Protein AF-A0A951BA60-F1 (afdb_monomer)

Structure (mmCIF, N/CA/C/O backbone):
data_AF-A0A951BA60-F1
#
_entry.id   AF-A0A951BA60-F1
#
loop_
_atom_site.group_PDB
_atom_site.id
_atom_site.type_symbol
_atom_site.label_atom_id
_atom_site.label_alt_id
_atom_site.label_comp_id
_atom_site.label_asym_id
_atom_site.label_entity_id
_atom_site.label_seq_id
_atom_site.pdbx_PDB_ins_code
_atom_site.Cartn_x
_atom_site.Cartn_y
_atom_site.Cartn_z
_atom_site.occupancy
_atom_site.B_iso_or_equiv
_atom_site.auth_seq_id
_atom_site.auth_comp_id
_atom_site.auth_asym_id
_atom_site.auth_atom_id
_atom_site.pdbx_PDB_model_num
ATOM 1 N N . MET A 1 1 ? 31.023 6.747 0.424 1.00 40.28 1 MET A N 1
ATOM 2 C CA . MET A 1 1 ? 30.638 5.468 -0.202 1.00 40.28 1 MET A CA 1
ATOM 3 C C . MET A 1 1 ? 29.187 5.625 -0.594 1.00 40.28 1 MET A C 1
ATOM 5 O O . MET A 1 1 ? 28.328 5.587 0.272 1.00 40.28 1 MET A O 1
ATOM 9 N N . GLU A 1 2 ? 28.955 5.980 -1.852 1.00 43.44 2 GLU A N 1
ATOM 10 C CA . GLU A 1 2 ? 27.623 6.153 -2.428 1.00 43.44 2 GLU A CA 1
ATOM 11 C C . GLU A 1 2 ? 27.232 4.785 -2.997 1.00 43.44 2 GLU A C 1
ATOM 13 O O . GLU A 1 2 ? 27.863 4.315 -3.943 1.00 43.44 2 GLU A O 1
ATOM 18 N N . SER A 1 3 ? 26.307 4.080 -2.340 1.00 42.34 3 SER A N 1
ATOM 19 C CA . SER A 1 3 ? 25.773 2.828 -2.882 1.00 42.34 3 SER A CA 1
ATOM 20 C C . SER A 1 3 ? 24.843 3.177 -4.032 1.00 42.34 3 SER A C 1
ATOM 22 O O . SER A 1 3 ? 23.724 3.635 -3.814 1.00 42.34 3 SER A O 1
ATOM 24 N N . ALA A 1 4 ? 25.325 2.969 -5.252 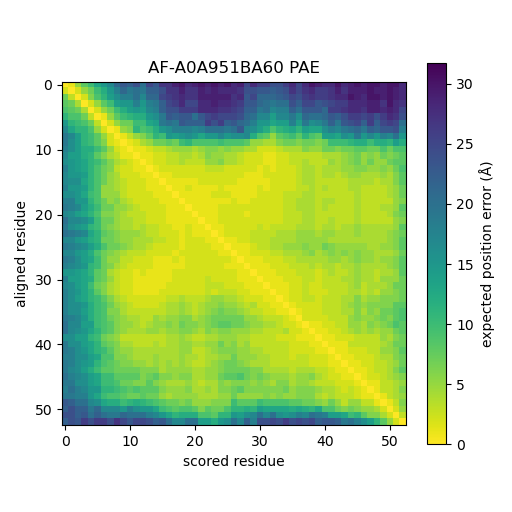1.00 48.16 4 ALA A N 1
ATOM 25 C CA . ALA A 1 4 ? 24.480 2.894 -6.425 1.00 48.16 4 ALA A CA 1
ATOM 26 C C . ALA A 1 4 ? 23.582 1.659 -6.276 1.00 48.16 4 ALA A C 1
ATOM 28 O O . ALA A 1 4 ? 24.069 0.529 -6.259 1.00 48.16 4 ALA A O 1
ATOM 29 N N . THR A 1 5 ? 22.278 1.870 -6.123 1.00 50.72 5 THR A N 1
ATOM 30 C CA . THR A 1 5 ? 21.290 0.797 -6.226 1.00 50.72 5 THR A CA 1
ATOM 31 C C . THR A 1 5 ? 21.287 0.326 -7.678 1.00 50.72 5 THR A C 1
ATOM 33 O O . THR A 1 5 ? 20.661 0.945 -8.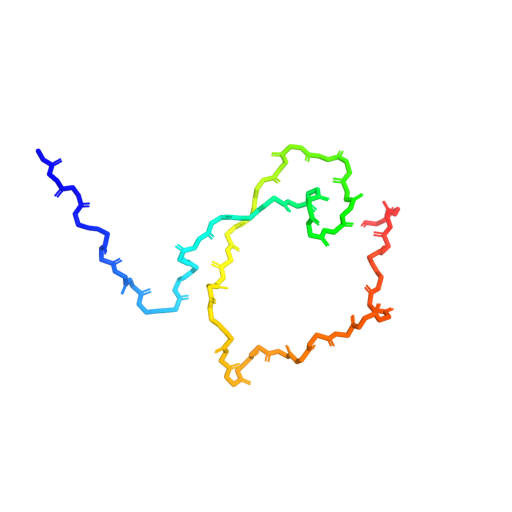538 1.00 50.72 5 THR A O 1
ATOM 36 N N . GLU A 1 6 ? 22.038 -0.733 -7.981 1.00 55.56 6 GLU A N 1
ATOM 37 C CA . GLU A 1 6 ? 21.840 -1.497 -9.211 1.00 55.56 6 GLU A CA 1
ATOM 38 C C . GLU A 1 6 ? 20.376 -1.946 -9.234 1.00 55.56 6 GLU A C 1
ATOM 40 O O . GLU A 1 6 ? 19.934 -2.740 -8.404 1.00 55.56 6 GLU A O 1
ATOM 45 N N . THR A 1 7 ? 19.597 -1.389 -10.159 1.00 60.62 7 THR A N 1
ATOM 46 C CA . THR A 1 7 ? 18.238 -1.844 -10.447 1.00 60.62 7 THR A CA 1
ATOM 47 C C . THR A 1 7 ? 18.363 -3.201 -11.128 1.00 60.62 7 THR A C 1
ATOM 49 O O . THR A 1 7 ? 18.466 -3.306 -12.349 1.00 60.62 7 THR A O 1
ATOM 52 N N . VAL A 1 8 ? 18.426 -4.262 -10.324 1.00 67.00 8 VAL A N 1
ATOM 53 C CA . VAL A 1 8 ? 18.323 -5.632 -10.825 1.00 67.00 8 VAL A CA 1
ATOM 54 C C . VAL A 1 8 ? 16.933 -5.768 -11.439 1.00 67.00 8 VAL A C 1
ATOM 56 O O . VAL A 1 8 ? 15.923 -5.634 -10.749 1.00 67.00 8 VAL A O 1
ATOM 59 N N . ALA A 1 9 ? 16.880 -5.972 -12.755 1.00 72.44 9 ALA A N 1
ATOM 60 C CA . ALA A 1 9 ? 15.623 -6.119 -13.474 1.00 72.44 9 ALA A CA 1
ATOM 61 C C . ALA A 1 9 ? 14.795 -7.261 -12.856 1.00 72.44 9 ALA A C 1
ATOM 63 O O . ALA A 1 9 ? 15.291 -8.377 -12.716 1.00 72.44 9 ALA A O 1
ATOM 64 N N . GLY A 1 10 ? 13.548 -6.965 -12.480 1.00 78.00 10 GLY A N 1
ATOM 65 C CA . GLY A 1 10 ? 12.623 -7.933 -11.882 1.00 78.00 10 GLY A CA 1
ATOM 66 C C . GLY A 1 10 ? 12.590 -7.965 -10.351 1.00 78.00 10 GLY A C 1
ATOM 67 O O . GLY A 1 10 ? 11.920 -8.832 -9.802 1.00 78.00 10 GLY A O 1
ATOM 68 N N . LEU A 1 11 ? 13.280 -7.053 -9.654 1.00 89.38 11 LEU A N 1
A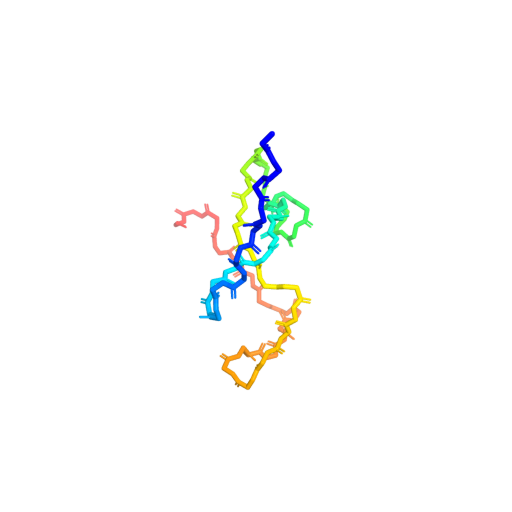TOM 69 C CA . LEU A 1 11 ? 13.057 -6.822 -8.222 1.00 89.38 11 LEU A CA 1
ATOM 70 C C . LEU A 1 11 ? 12.167 -5.588 -7.991 1.00 89.38 11 LEU A C 1
ATOM 72 O O . LEU A 1 11 ? 12.231 -4.648 -8.788 1.00 89.38 11 LEU A O 1
ATOM 76 N N . PRO A 1 12 ? 11.363 -5.572 -6.911 1.00 91.25 12 PRO A N 1
ATOM 77 C CA . PRO A 1 12 ? 10.617 -4.389 -6.491 1.00 91.25 12 PRO A CA 1
ATOM 78 C C . PRO A 1 12 ? 11.529 -3.176 -6.271 1.00 91.25 12 PRO A C 1
ATOM 80 O O . PRO A 1 12 ? 12.641 -3.316 -5.758 1.00 91.25 12 PRO A O 1
ATOM 83 N N . ASP A 1 13 ? 11.051 -1.990 -6.645 1.00 93.56 13 ASP A N 1
ATOM 84 C CA . ASP A 1 13 ? 11.827 -0.742 -6.630 1.00 93.56 13 ASP A CA 1
ATOM 85 C C . ASP A 1 13 ? 11.357 0.281 -5.581 1.00 93.56 13 ASP A C 1
ATOM 87 O O . ASP A 1 13 ? 12.014 1.305 -5.380 1.00 93.56 13 ASP A O 1
ATOM 91 N N . MET A 1 14 ? 10.257 -0.001 -4.876 1.00 93.88 14 MET A N 1
ATOM 92 C CA . MET A 1 14 ? 9.753 0.837 -3.786 1.00 93.88 14 MET A CA 1
ATOM 93 C C . MET A 1 14 ? 9.164 0.011 -2.639 1.00 93.88 14 MET A C 1
ATOM 95 O O . MET A 1 14 ? 8.842 -1.158 -2.815 1.00 93.88 14 MET A O 1
ATOM 99 N N . ASP A 1 15 ? 8.967 0.640 -1.482 1.00 95.75 15 ASP A N 1
ATOM 100 C CA . ASP A 1 15 ? 8.204 0.091 -0.358 1.00 95.75 15 ASP A CA 1
ATOM 101 C C . ASP A 1 15 ? 6.902 0.877 -0.171 1.00 95.75 15 ASP A C 1
ATOM 103 O O . ASP A 1 15 ? 6.877 2.104 -0.312 1.00 95.75 15 ASP A O 1
ATOM 107 N N . VAL A 1 16 ? 5.819 0.176 0.168 1.00 95.50 16 VAL A N 1
ATOM 108 C CA . VAL A 1 16 ? 4.489 0.765 0.378 1.00 95.50 16 VAL A CA 1
ATOM 109 C C . VAL A 1 16 ? 3.865 0.346 1.702 1.00 95.50 16 VAL A C 1
ATOM 111 O O . VAL A 1 16 ? 4.064 -0.769 2.187 1.00 95.50 16 VAL A O 1
ATOM 114 N N . SER A 1 17 ? 3.040 1.230 2.270 1.00 96.75 17 SER A N 1
ATOM 115 C CA . SER A 1 17 ? 2.313 0.942 3.504 1.00 96.75 17 SER A CA 1
ATOM 116 C C . SER A 1 17 ? 1.104 0.054 3.247 1.00 96.75 17 SER A C 1
ATOM 118 O O . SER A 1 17 ? 0.164 0.425 2.539 1.00 96.75 17 SER A O 1
ATOM 120 N N . VAL A 1 18 ? 1.079 -1.085 3.936 1.00 93.44 18 VAL A N 1
ATOM 121 C CA . VAL A 1 18 ? -0.038 -2.036 3.893 1.00 93.44 18 VAL A CA 1
ATOM 122 C C . VAL A 1 18 ? -1.317 -1.394 4.439 1.00 93.44 18 VAL A C 1
ATOM 124 O O . VAL A 1 18 ? -2.394 -1.585 3.876 1.00 93.44 18 VAL A O 1
ATOM 127 N N . ARG A 1 19 ? -1.204 -0.560 5.481 1.00 93.88 19 ARG A N 1
ATOM 128 C CA . ARG A 1 19 ? -2.334 0.197 6.039 1.00 93.88 19 ARG A CA 1
ATOM 129 C C . ARG A 1 19 ? -2.960 1.141 5.020 1.00 93.88 19 ARG A C 1
ATOM 131 O O . ARG A 1 19 ? -4.180 1.237 4.963 1.00 93.88 19 ARG A O 1
ATOM 138 N N . GLN A 1 20 ? -2.149 1.831 4.222 1.00 91.75 20 GLN A N 1
ATOM 139 C CA . GLN A 1 20 ? -2.650 2.810 3.254 1.00 91.75 20 GLN A CA 1
ATOM 140 C C . GLN A 1 20 ? -3.320 2.151 2.047 1.00 91.75 20 GLN A C 1
ATOM 142 O O . GLN A 1 20 ? -4.331 2.661 1.576 1.00 91.75 20 GLN A O 1
ATOM 147 N N . LEU A 1 21 ? -2.77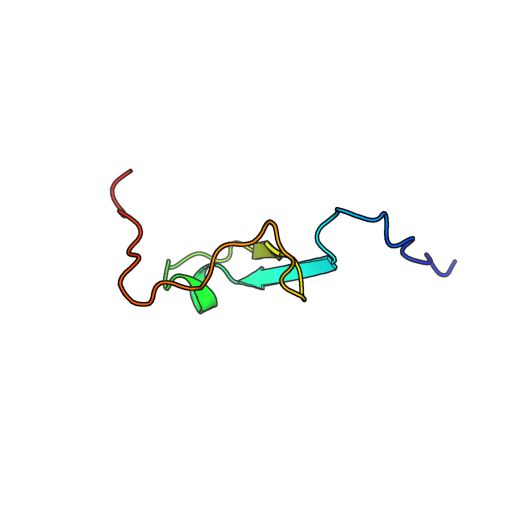2 1.035 1.558 1.00 90.06 21 LEU A N 1
ATOM 148 C CA . LEU A 1 21 ? -3.280 0.375 0.353 1.00 90.06 21 LEU A CA 1
ATOM 149 C C . LEU A 1 21 ? -4.434 -0.587 0.637 1.00 90.06 21 LEU A C 1
ATOM 151 O O . LEU A 1 21 ? -5.412 -0.605 -0.100 1.00 90.06 21 LEU A O 1
ATOM 155 N N . PHE A 1 22 ? -4.332 -1.368 1.713 1.00 86.06 22 PHE A N 1
ATOM 156 C CA . PHE A 1 22 ? -5.282 -2.441 2.020 1.00 86.06 22 PHE A CA 1
ATOM 157 C C . PHE A 1 22 ? -6.175 -2.131 3.229 1.00 86.06 22 PHE A C 1
ATOM 159 O O . PHE A 1 22 ? -7.040 -2.928 3.590 1.00 86.06 22 PHE A O 1
ATOM 166 N N . GLY A 1 23 ? -5.970 -0.992 3.902 1.00 88.50 23 GLY A N 1
ATOM 167 C CA . GLY A 1 23 ? -6.763 -0.600 5.073 1.00 88.50 23 GLY A CA 1
ATOM 168 C C . GLY A 1 23 ? -6.565 -1.504 6.297 1.00 88.50 23 GLY A C 1
ATOM 169 O O . GLY A 1 23 ? -7.395 -1.494 7.210 1.00 88.50 23 GLY A O 1
ATOM 170 N N . ILE A 1 24 ? -5.513 -2.327 6.313 1.00 88.12 24 ILE A N 1
ATOM 171 C CA . ILE A 1 24 ? -5.186 -3.239 7.416 1.00 88.12 24 ILE A CA 1
ATOM 172 C C . ILE A 1 24 ? -4.411 -2.455 8.472 1.00 88.12 24 ILE A C 1
ATOM 174 O O . ILE A 1 24 ? -3.393 -1.841 8.163 1.00 88.12 24 ILE A O 1
ATOM 178 N N . ASP A 1 25 ? -4.878 -2.463 9.720 1.00 91.06 25 ASP A N 1
ATOM 179 C CA . ASP A 1 25 ? -4.241 -1.693 10.787 1.00 91.06 25 ASP A CA 1
ATOM 180 C C . ASP A 1 25 ? -2.936 -2.350 11.262 1.00 91.06 25 ASP A C 1
ATOM 182 O O . ASP A 1 25 ? -2.902 -3.124 12.215 1.00 91.06 25 ASP A O 1
ATOM 186 N N . THR A 1 26 ? -1.854 -2.069 10.541 1.00 90.88 26 THR A N 1
ATOM 187 C CA . THR A 1 26 ? -0.503 -2.556 10.816 1.00 90.88 26 THR A CA 1
ATOM 188 C C . THR A 1 26 ? 0.527 -1.517 10.385 1.00 90.88 26 THR A C 1
ATOM 190 O O . THR A 1 26 ? 0.294 -0.739 9.459 1.00 90.88 26 THR A O 1
ATOM 193 N N . ASP A 1 27 ? 1.695 -1.519 11.022 1.00 95.31 27 ASP A N 1
ATOM 194 C CA . ASP A 1 27 ? 2.824 -0.668 10.626 1.00 95.31 27 ASP A CA 1
ATOM 195 C C . ASP A 1 27 ? 3.704 -1.324 9.540 1.00 95.31 27 ASP A C 1
ATOM 197 O O . ASP A 1 27 ? 4.743 -0.787 9.156 1.00 95.31 27 ASP A O 1
ATOM 201 N N . MET A 1 28 ? 3.279 -2.478 9.014 1.00 95.19 28 MET A N 1
ATOM 202 C CA . MET A 1 28 ? 3.988 -3.225 7.975 1.00 95.19 28 MET A CA 1
ATOM 203 C C . MET A 1 28 ? 4.145 -2.426 6.671 1.00 95.19 28 MET A C 1
ATOM 205 O O . MET A 1 28 ? 3.208 -1.781 6.185 1.00 95.19 28 MET A O 1
ATOM 209 N N . GLN A 1 29 ? 5.340 -2.530 6.087 1.00 96.94 29 GLN A N 1
ATOM 210 C CA . GLN A 1 29 ? 5.650 -2.111 4.721 1.00 96.94 29 GLN A CA 1
ATOM 211 C C . GLN A 1 29 ? 5.873 -3.349 3.849 1.00 96.94 29 GLN A C 1
ATOM 213 O O . GLN A 1 29 ? 6.302 -4.389 4.354 1.00 96.94 29 GLN A O 1
ATOM 218 N N . SER A 1 30 ? 5.578 -3.239 2.557 1.00 94.81 30 SER A N 1
ATOM 219 C CA . SER A 1 30 ? 5.797 -4.309 1.586 1.00 94.81 30 SER A CA 1
ATOM 220 C C . SER A 1 30 ? 6.515 -3.771 0.345 1.00 94.81 30 SER A C 1
ATOM 222 O O . SER A 1 30 ? 6.129 -2.701 -0.131 1.00 94.81 30 SER A O 1
ATOM 224 N N . PRO A 1 31 ? 7.507 -4.497 -0.203 1.00 95.19 31 PRO A N 1
ATOM 225 C CA . PRO A 1 31 ? 8.124 -4.137 -1.470 1.00 95.19 31 PRO A CA 1
ATOM 226 C C . PRO A 1 31 ? 7.109 -4.200 -2.618 1.00 95.19 31 PRO A C 1
ATOM 228 O O . PRO A 1 31 ? 6.353 -5.164 -2.741 1.00 95.19 31 PRO A O 1
ATOM 231 N N . ALA A 1 32 ? 7.121 -3.197 -3.486 1.00 92.88 32 ALA A N 1
ATOM 232 C CA . ALA A 1 32 ? 6.235 -3.061 -4.632 1.00 92.88 32 ALA A CA 1
ATOM 233 C C . ALA A 1 32 ? 6.977 -2.531 -5.868 1.00 92.88 32 ALA A C 1
ATOM 235 O O . ALA A 1 32 ? 8.054 -1.938 -5.779 1.00 92.88 32 ALA A O 1
ATOM 236 N N . TYR A 1 33 ? 6.371 -2.741 -7.033 1.00 91.19 33 TYR A N 1
ATOM 237 C CA . TYR A 1 33 ? 6.834 -2.184 -8.301 1.00 91.19 33 TYR A CA 1
ATOM 238 C C . TYR A 1 33 ? 6.153 -0.838 -8.556 1.00 91.19 33 TYR A C 1
ATOM 240 O O . TYR A 1 33 ? 4.931 -0.737 -8.443 1.00 91.19 33 TYR A O 1
ATOM 248 N N . SER A 1 34 ? 6.912 0.193 -8.932 1.00 90.25 34 SER A N 1
ATOM 249 C CA . SER A 1 34 ? 6.347 1.524 -9.237 1.00 90.25 34 SER A CA 1
ATOM 250 C C . SER A 1 34 ? 5.599 1.589 -10.571 1.00 90.25 34 SER A C 1
ATOM 252 O O . SER A 1 34 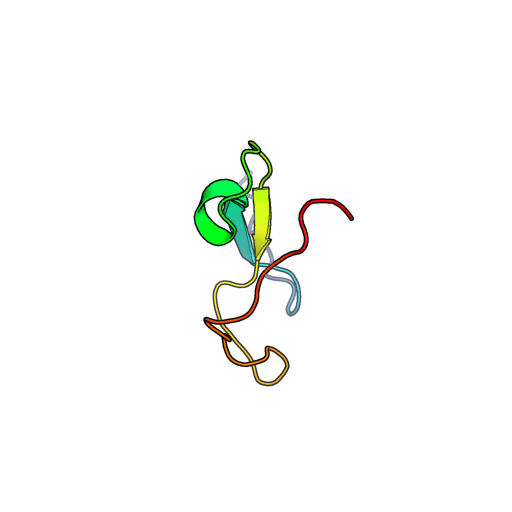? 4.838 2.527 -10.817 1.00 90.25 34 SER A O 1
ATOM 254 N N . ARG A 1 35 ? 5.808 0.597 -11.440 1.00 89.56 35 ARG A N 1
ATOM 255 C CA . ARG A 1 35 ? 5.185 0.477 -12.760 1.00 89.56 35 ARG A CA 1
ATOM 256 C C . ARG A 1 35 ? 4.569 -0.904 -12.941 1.00 89.56 35 ARG A C 1
ATOM 258 O O . ARG A 1 35 ? 5.163 -1.902 -12.543 1.00 89.56 35 ARG A O 1
ATOM 265 N N . SER A 1 36 ? 3.410 -0.953 -13.583 1.00 89.81 36 SER A N 1
ATOM 266 C CA . SER A 1 36 ? 2.819 -2.202 -14.055 1.00 89.81 36 SER A CA 1
ATOM 267 C C . SER A 1 36 ? 3.521 -2.707 -15.321 1.00 89.81 36 SER A C 1
ATOM 269 O O . SER A 1 36 ? 4.107 -1.936 -16.086 1.00 89.81 36 SER A O 1
ATOM 271 N N . GLU A 1 37 ? 3.454 -4.018 -15.542 1.00 88.12 37 GLU A N 1
ATOM 272 C CA . GLU A 1 37 ? 3.921 -4.705 -16.750 1.00 88.12 37 GLU A CA 1
ATOM 273 C C . GLU A 1 37 ? 2.887 -5.749 -17.199 1.00 88.12 37 GLU A C 1
ATOM 275 O O . GLU A 1 37 ? 1.892 -5.957 -16.514 1.00 88.12 37 GLU A O 1
ATOM 280 N N . GLU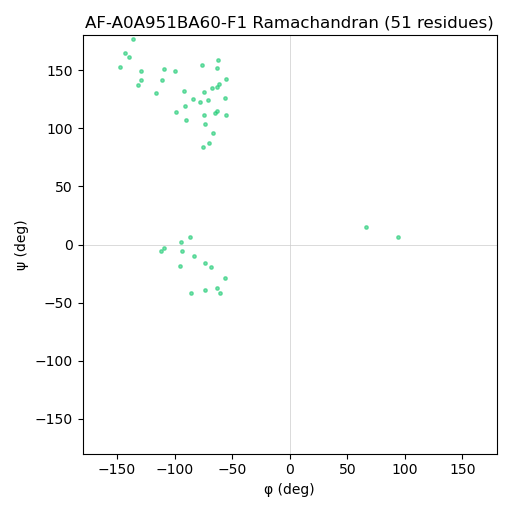 A 1 38 ? 3.122 -6.428 -18.326 1.00 91.19 38 GLU A N 1
ATOM 281 C CA . GLU A 1 38 ? 2.188 -7.414 -18.904 1.00 91.19 38 GLU A CA 1
ATOM 282 C C . 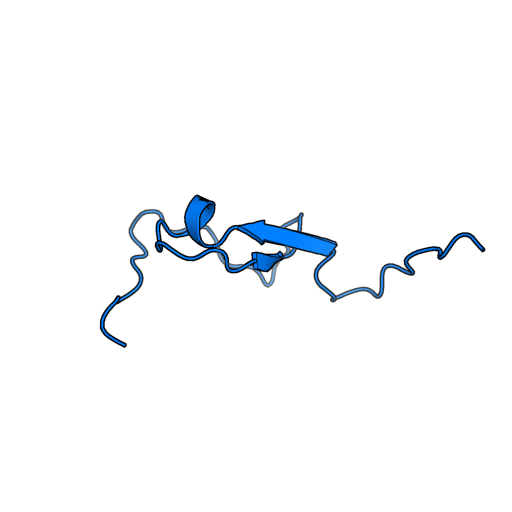GLU A 1 38 ? 1.806 -8.548 -17.934 1.00 91.19 38 GLU A C 1
ATOM 284 O O . GLU A 1 38 ? 0.713 -9.104 -18.018 1.00 91.19 38 GLU A O 1
ATOM 289 N N . HIS A 1 39 ? 2.690 -8.888 -16.996 1.00 88.56 39 HIS A N 1
ATOM 290 C CA . HIS A 1 39 ? 2.448 -9.934 -16.003 1.00 88.56 39 HIS A CA 1
ATOM 291 C C . HIS A 1 39 ? 1.636 -9.461 -14.788 1.00 88.56 39 HIS A C 1
ATOM 293 O O . HIS A 1 39 ? 1.222 -10.295 -13.982 1.00 88.56 39 HIS A O 1
ATOM 299 N N . VAL A 1 40 ? 1.411 -8.151 -14.640 1.00 88.69 40 VAL A N 1
ATOM 300 C CA . VAL A 1 40 ? 0.632 -7.573 -13.541 1.00 88.69 40 VAL A CA 1
ATOM 301 C C . VAL A 1 40 ? -0.835 -7.476 -13.975 1.00 88.69 40 VAL A C 1
ATOM 303 O O . VAL A 1 40 ? -1.123 -6.776 -14.945 1.00 88.69 40 VAL A O 1
ATOM 306 N N . PRO A 1 41 ? -1.771 -8.149 -13.281 1.00 91.25 41 PRO A N 1
ATOM 307 C CA . PRO A 1 41 ? -3.196 -8.041 -13.580 1.00 91.25 41 PRO A CA 1
ATOM 308 C C . PRO A 1 41 ? -3.738 -6.620 -13.385 1.00 91.25 41 PRO A C 1
ATOM 310 O O . PRO A 1 41 ? -3.188 -5.829 -12.615 1.00 91.25 41 PRO A O 1
ATOM 313 N N . ASP A 1 42 ? -4.864 -6.326 -14.035 1.00 91.25 42 ASP A N 1
ATOM 314 C CA . ASP A 1 42 ? -5.607 -5.088 -13.807 1.00 91.25 42 ASP A CA 1
ATOM 315 C C . ASP A 1 42 ? -6.133 -4.997 -12.364 1.00 91.25 42 ASP A C 1
ATOM 317 O O . ASP A 1 42 ? -6.419 -6.006 -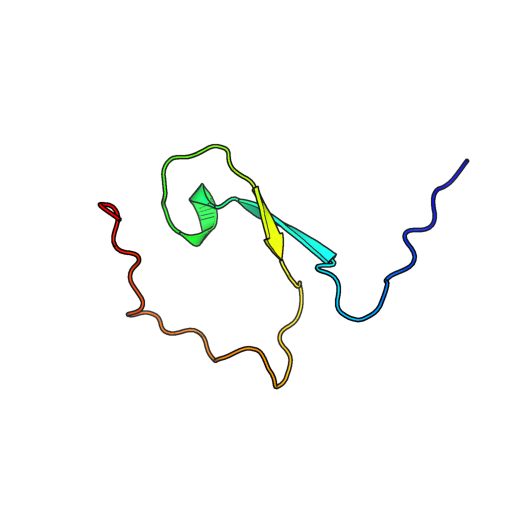11.713 1.00 91.25 42 ASP A O 1
ATOM 321 N N . LEU A 1 43 ? -6.287 -3.765 -11.867 1.00 88.06 43 LEU A N 1
ATOM 322 C CA . LEU A 1 43 ? -6.852 -3.513 -10.544 1.00 88.06 43 LEU A CA 1
ATOM 323 C C . LEU A 1 43 ? -8.357 -3.810 -10.536 1.00 88.06 43 LEU A C 1
ATOM 325 O O . LEU A 1 43 ? -9.118 -3.187 -11.277 1.00 88.06 43 LEU A O 1
ATOM 329 N N . ASP A 1 44 ? -8.778 -4.685 -9.629 1.00 90.31 44 ASP A N 1
ATOM 330 C CA . ASP A 1 44 ? -10.185 -4.965 -9.357 1.00 90.31 44 ASP A CA 1
ATOM 331 C C . ASP A 1 44 ? -10.646 -4.185 -8.106 1.00 90.31 44 ASP A C 1
ATOM 333 O O . ASP A 1 44 ? -10.146 -4.445 -7.007 1.00 90.31 44 ASP A O 1
ATOM 337 N N . PRO A 1 45 ? -11.571 -3.213 -8.243 1.00 86.00 45 PRO A N 1
ATOM 338 C CA . PRO A 1 45 ? -12.076 -2.437 -7.112 1.00 86.00 45 PRO A CA 1
ATOM 339 C C . PRO A 1 45 ? -12.934 -3.260 -6.139 1.00 86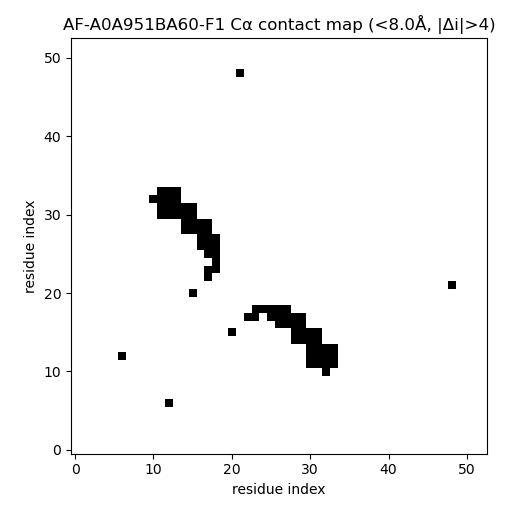.00 45 PRO A C 1
ATOM 341 O O . PRO A 1 45 ? -13.108 -2.837 -4.996 1.00 86.00 45 PRO A O 1
ATOM 344 N N . ASP A 1 46 ? -13.453 -4.411 -6.571 1.00 88.81 46 ASP A N 1
ATOM 345 C CA . ASP A 1 46 ? -14.271 -5.313 -5.761 1.00 88.81 46 ASP A CA 1
ATOM 346 C C . ASP A 1 46 ? -13.428 -6.432 -5.111 1.00 88.81 46 ASP A C 1
ATOM 348 O O . ASP A 1 46 ? -13.963 -7.288 -4.399 1.00 88.81 46 ASP A O 1
ATOM 352 N N . TYR A 1 47 ? -12.101 -6.427 -5.305 1.00 85.50 47 TYR A N 1
ATOM 353 C CA . TYR A 1 47 ? -11.189 -7.380 -4.674 1.00 85.50 47 TYR A CA 1
ATOM 354 C C . TYR A 1 47 ? -10.985 -7.058 -3.189 1.00 85.50 47 TYR A C 1
ATOM 356 O O . TYR A 1 47 ? -10.351 -6.069 -2.813 1.00 85.50 47 TYR A O 1
ATOM 364 N N . VAL A 1 48 ? -11.505 -7.930 -2.326 1.00 82.62 48 VAL A N 1
ATOM 365 C CA . VAL A 1 48 ? -11.473 -7.771 -0.867 1.00 82.62 48 VAL A CA 1
ATOM 366 C C . VAL A 1 48 ? -10.646 -8.888 -0.235 1.00 82.62 48 VAL A C 1
ATOM 368 O O . VAL A 1 48 ? -10.870 -10.066 -0.501 1.00 82.62 48 VAL A O 1
ATOM 371 N N . PHE A 1 49 ? -9.711 -8.515 0.641 1.00 80.88 49 PHE A N 1
ATOM 372 C CA . PHE A 1 49 ? -8.954 -9.465 1.458 1.00 80.88 49 PHE A CA 1
ATOM 373 C C . PHE A 1 49 ? -9.833 -10.016 2.586 1.00 80.88 49 PHE A C 1
ATOM 375 O O . PHE A 1 49 ? -10.445 -9.239 3.326 1.00 80.88 49 PHE A O 1
ATOM 382 N N . ASP A 1 50 ? -9.855 -11.340 2.752 1.00 82.50 50 ASP A N 1
ATOM 383 C CA . ASP A 1 50 ? -10.381 -11.958 3.971 1.00 82.50 50 ASP A CA 1
ATOM 384 C C . ASP A 1 50 ? -9.450 -11.614 5.148 1.00 82.50 50 ASP A C 1
ATOM 386 O O . ASP A 1 50 ? -8.229 -11.621 5.000 1.00 82.50 50 ASP A O 1
ATOM 390 N N . ARG A 1 51 ? -10.020 -11.222 6.291 1.00 74.88 51 ARG A N 1
ATOM 391 C CA . ARG A 1 51 ? -9.260 -10.764 7.467 1.00 74.88 51 ARG A CA 1
ATOM 392 C C . ARG A 1 51 ? -9.008 -11.861 8.491 1.00 74.88 51 ARG A C 1
ATOM 394 O O . ARG A 1 51 ? -8.147 -11.674 9.349 1.00 74.88 51 ARG A O 1
ATOM 401 N N . ASP A 1 52 ? -9.771 -12.946 8.436 1.00 72.75 52 ASP A N 1
ATOM 402 C CA . ASP A 1 52 ? -9.712 -14.038 9.410 1.00 72.75 52 ASP A CA 1
ATOM 403 C C . ASP A 1 52 ? -8.776 -15.179 8.964 1.00 72.75 52 ASP A C 1
ATOM 405 O O . ASP A 1 52 ? -8.511 -16.094 9.749 1.00 72.75 52 ASP A O 1
ATOM 409 N N . THR A 1 53 ? -8.232 -15.117 7.741 1.00 56.91 53 THR A N 1
ATOM 410 C CA . THR A 1 53 ? -7.217 -16.054 7.220 1.00 56.91 53 THR A CA 1
ATOM 411 C C . THR A 1 53 ? -5.895 -15.385 6.896 1.00 56.91 53 THR A C 1
ATOM 413 O O . THR A 1 53 ? -5.926 -14.386 6.142 1.00 56.91 53 THR A O 1
#

Solvent-accessible surface area (backbone atoms only — not comparable to full-atom values): 3866 Å² total; per-residue (Å²): 137,83,82,75,80,78,81,56,87,92,58,64,79,42,75,42,52,44,32,78,77,71,68,42,97,53,92,51,69,44,79,35,64,93,66,87,53,95,89,52,79,83,89,60,91,84,70,73,82,71,84,92,112

Foldseek 3Di:
DDDDPPPPPPFADDKDACCVPQVDPDRDIDGHHPDDDPPDDDDDPPDHDDPVD

pLDDT: mean 82.79, std 15.48, range [40.28, 96.94]

Mean predicted aligned error: 8.02 Å

Sequence (53 aa):
MESATETVAGLPDMDVSVRQLFGIDTDMQSPAYSRSEEHVPDLDPDYVFDRDT

Radius of gyration: 14.5 Å; Cα contacts (8 Å, |Δi|>4): 40; chains: 1; bounding box: 45×22×30 Å

Secondary structure (DSSP, 8-state):
--------TTS--EEEEHHHHH------EEEE-SS--TTSPPP-TT----S--